Protein AF-R1F8A2-F1 (afdb_monomer)

Solvent-accessible surface area (backbone atoms only — not comparable to full-atom values): 3416 Å² total; per-residue (Å²): 127,85,74,81,80,85,67,82,69,68,87,83,85,71,100,53,68,74,80,46,76,45,68,36,90,90,47,73,64,30,36,38,42,32,32,88,96,46,79,48,80,46,66,58,71,88,79,80,131

Structure (mmCIF, N/CA/C/O backbone):
data_AF-R1F8A2-F1
#
_entry.id   AF-R1F8A2-F1
#
loop_
_atom_site.group_PDB
_atom_site.id
_atom_site.type_symbol
_atom_site.label_atom_id
_atom_site.label_alt_id
_atom_site.label_comp_id
_atom_site.label_asym_id
_atom_site.label_entity_id
_atom_site.label_seq_id
_atom_site.pdbx_PDB_ins_code
_atom_site.Cartn_x
_atom_site.Cartn_y
_atom_site.Cartn_z
_atom_site.occupancy
_atom_site.B_iso_or_equiv
_atom_site.auth_seq_id
_atom_site.auth_comp_id
_atom_site.auth_asym_id
_atom_site.auth_atom_id
_atom_site.pdbx_PDB_model_num
ATOM 1 N N . MET A 1 1 ? 11.580 11.591 -22.645 1.00 51.19 1 MET A N 1
ATOM 2 C CA . MET A 1 1 ? 10.255 11.000 -22.944 1.00 51.19 1 MET A CA 1
ATOM 3 C C . MET A 1 1 ? 9.966 10.004 -21.832 1.00 51.19 1 MET A C 1
ATOM 5 O O . MET A 1 1 ? 10.897 9.267 -21.527 1.00 51.19 1 MET A O 1
ATOM 9 N N . PRO A 1 2 ? 8.793 10.008 -21.170 1.00 53.62 2 PRO A N 1
ATOM 10 C CA . PRO A 1 2 ? 8.500 8.958 -20.202 1.00 53.62 2 PRO A CA 1
ATOM 11 C C . PRO A 1 2 ? 8.467 7.636 -20.969 1.00 53.62 2 PRO A C 1
ATOM 13 O O . PRO A 1 2 ? 7.810 7.550 -22.008 1.00 53.62 2 PRO A O 1
ATOM 16 N N . SER A 1 3 ? 9.249 6.658 -20.518 1.00 60.09 3 SER A N 1
ATOM 17 C CA . SER A 1 3 ? 9.264 5.303 -21.063 1.00 60.09 3 SER A CA 1
ATOM 18 C C . SER A 1 3 ? 7.826 4.800 -21.129 1.00 60.09 3 SER A C 1
ATOM 20 O O . SER A 1 3 ? 7.061 4.986 -20.180 1.00 60.09 3 SER A O 1
ATOM 22 N N . ARG A 1 4 ? 7.444 4.205 -22.260 1.00 61.31 4 ARG A N 1
ATOM 23 C CA . ARG A 1 4 ? 6.151 3.538 -22.413 1.00 61.31 4 ARG A CA 1
ATOM 24 C C . ARG A 1 4 ? 6.040 2.540 -21.255 1.00 61.31 4 ARG A C 1
ATOM 26 O O . ARG A 1 4 ? 6.905 1.682 -21.122 1.00 61.31 4 ARG A O 1
ATOM 33 N N . ILE A 1 5 ? 5.072 2.724 -20.359 1.00 64.56 5 ILE A N 1
ATOM 34 C CA . ILE A 1 5 ? 4.830 1.763 -19.279 1.00 64.56 5 ILE A CA 1
ATOM 35 C C . ILE A 1 5 ? 4.237 0.538 -19.971 1.00 64.56 5 ILE A C 1
ATOM 37 O O . ILE A 1 5 ? 3.056 0.542 -20.306 1.00 64.56 5 ILE A O 1
ATOM 41 N N . GLU A 1 6 ? 5.085 -0.430 -20.311 1.00 70.0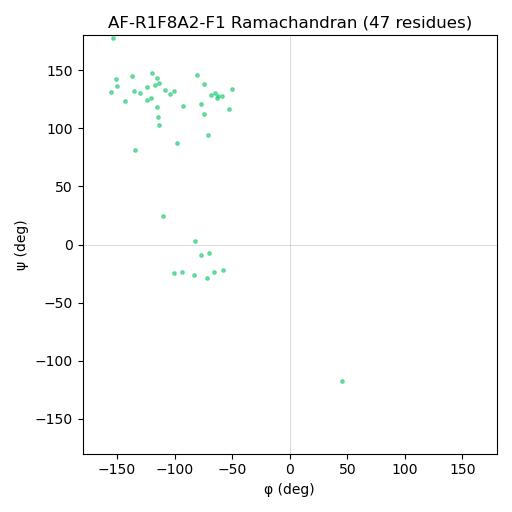6 6 GLU A N 1
ATOM 42 C CA . GLU A 1 6 ? 4.658 -1.646 -21.011 1.00 70.06 6 GLU A CA 1
ATOM 43 C C . GLU A 1 6 ? 4.107 -2.687 -20.031 1.00 70.06 6 GLU A C 1
ATOM 45 O O . GLU A 1 6 ? 3.171 -3.388 -20.397 1.00 70.06 6 GLU A O 1
ATOM 50 N N . ASP A 1 7 ? 4.539 -2.663 -18.762 1.00 70.81 7 ASP A N 1
ATOM 51 C CA . ASP A 1 7 ? 4.017 -3.527 -17.699 1.00 70.81 7 ASP A CA 1
ATOM 52 C C . ASP A 1 7 ? 3.792 -2.766 -16.375 1.00 70.81 7 ASP A C 1
ATOM 54 O O . ASP A 1 7 ? 4.544 -1.839 -16.042 1.00 70.81 7 ASP A O 1
ATOM 58 N N . PRO A 1 8 ? 2.750 -3.119 -15.595 1.00 76.25 8 PRO A N 1
ATOM 59 C CA . PRO A 1 8 ? 2.494 -2.505 -14.297 1.00 76.25 8 PRO A CA 1
ATOM 60 C C . PRO A 1 8 ? 3.622 -2.818 -13.301 1.00 76.25 8 PRO A C 1
ATOM 62 O O . PRO A 1 8 ? 3.969 -3.971 -13.077 1.00 76.25 8 PRO A O 1
ATOM 65 N N . ILE A 1 9 ? 4.140 -1.779 -12.636 1.00 80.94 9 ILE A N 1
ATOM 66 C CA . ILE A 1 9 ? 5.255 -1.859 -11.667 1.00 80.94 9 ILE A CA 1
ATOM 67 C C . ILE A 1 9 ? 4.885 -2.669 -10.404 1.00 80.94 9 ILE A C 1
ATOM 69 O O . ILE A 1 9 ? 5.754 -3.179 -9.700 1.00 80.94 9 ILE A O 1
ATOM 73 N N . LEU A 1 10 ? 3.591 -2.777 -10.091 1.00 83.56 10 LEU A N 1
ATOM 74 C CA . LEU A 1 10 ? 3.065 -3.540 -8.962 1.00 83.56 10 LEU A CA 1
ATOM 75 C C . LEU A 1 10 ? 1.616 -3.949 -9.244 1.00 83.56 10 LEU A C 1
ATOM 77 O O . LEU A 1 10 ? 0.788 -3.097 -9.562 1.00 83.56 10 LEU A O 1
ATOM 81 N N . ALA A 1 11 ? 1.293 -5.226 -9.041 1.00 85.31 11 ALA A N 1
ATOM 82 C CA . ALA A 1 11 ? -0.081 -5.694 -8.889 1.00 85.31 11 ALA A CA 1
ATOM 83 C C . ALA A 1 11 ? -0.344 -5.981 -7.406 1.00 85.31 11 ALA A C 1
ATOM 85 O O . ALA A 1 11 ? 0.443 -6.667 -6.754 1.00 85.31 11 ALA A O 1
ATOM 86 N N . TYR A 1 12 ? -1.436 -5.444 -6.867 1.00 88.31 12 TYR A N 1
ATOM 87 C CA . TYR A 1 12 ? -1.789 -5.592 -5.459 1.00 88.31 12 TYR A CA 1
ATOM 88 C C . TYR A 1 1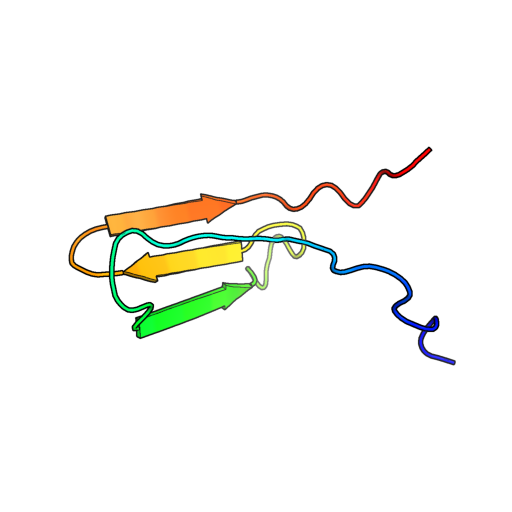2 ? -3.271 -5.931 -5.312 1.00 88.31 12 TYR A C 1
ATOM 90 O O . TYR A 1 12 ? -4.119 -5.269 -5.908 1.00 88.31 12 TYR A O 1
ATOM 98 N N . TYR A 1 13 ? -3.572 -6.950 -4.506 1.00 91.56 13 TYR A N 1
ATOM 99 C CA . TYR A 1 13 ? -4.935 -7.352 -4.173 1.00 91.56 13 TYR A CA 1
ATOM 100 C C . TYR A 1 13 ? -5.182 -7.109 -2.686 1.00 91.56 13 TYR A C 1
ATOM 102 O O . TYR A 1 13 ? -4.617 -7.793 -1.832 1.00 91.56 13 TYR A O 1
ATOM 110 N N . ALA A 1 14 ? -6.010 -6.112 -2.383 1.00 90.75 14 ALA A N 1
ATOM 111 C CA . ALA A 1 14 ? -6.416 -5.812 -1.020 1.00 90.75 14 ALA A CA 1
ATOM 112 C C . ALA A 1 14 ? -7.543 -6.757 -0.575 1.00 90.75 14 ALA A C 1
ATOM 114 O O . ALA A 1 14 ? -8.423 -7.105 -1.358 1.00 90.75 14 ALA A O 1
ATOM 115 N N . GLU A 1 15 ? -7.559 -7.125 0.705 1.00 93.00 15 GLU A N 1
ATOM 116 C CA . GLU A 1 15 ? -8.651 -7.920 1.295 1.00 93.00 15 GLU A CA 1
ATOM 117 C C . GLU A 1 15 ? -9.915 -7.082 1.575 1.00 93.00 15 GLU A C 1
ATOM 119 O O . GLU A 1 15 ? -10.950 -7.626 1.951 1.00 93.00 15 GLU A O 1
ATOM 124 N N . SER A 1 16 ? -9.823 -5.757 1.441 1.00 95.19 16 SER A N 1
ATOM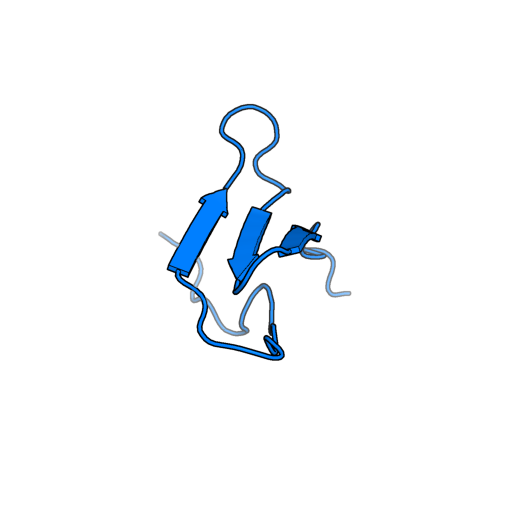 125 C CA . SER A 1 16 ? -10.905 -4.792 1.658 1.00 95.19 16 SER A CA 1
ATOM 126 C C . SER A 1 16 ? -10.662 -3.530 0.819 1.00 95.19 16 SER A C 1
ATOM 128 O O . SER A 1 16 ? -9.645 -3.423 0.134 1.00 95.19 16 SER A O 1
ATOM 130 N N . GLU A 1 17 ? -11.582 -2.567 0.873 1.00 96.25 17 GLU A N 1
ATOM 131 C 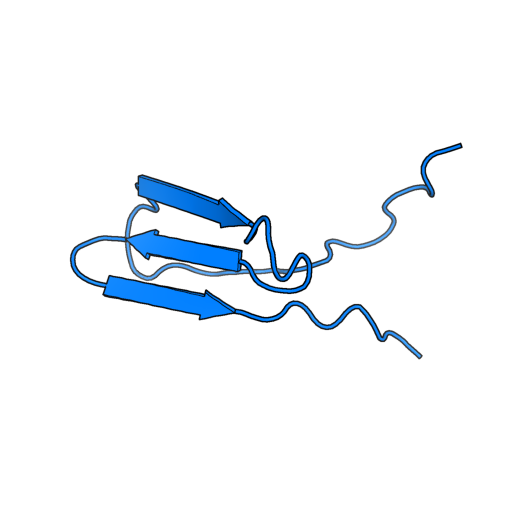CA . GLU A 1 17 ? -11.455 -1.292 0.167 1.00 96.25 17 GLU A CA 1
ATOM 132 C C . GLU A 1 17 ? -10.194 -0.534 0.605 1.00 96.25 17 GLU A C 1
ATOM 134 O O . GLU A 1 17 ? -9.942 -0.306 1.794 1.00 96.25 17 GLU A O 1
ATOM 139 N N . VAL A 1 18 ? -9.398 -0.133 -0.386 1.00 95.81 18 VAL A N 1
ATOM 140 C CA . VAL A 1 18 ? -8.230 0.717 -0.175 1.00 95.81 18 VAL A CA 1
ATOM 141 C C . VAL A 1 18 ? -8.704 2.147 0.027 1.00 95.81 18 VAL A C 1
ATOM 143 O O . VAL A 1 18 ? -9.318 2.734 -0.859 1.00 95.81 18 VAL A O 1
ATOM 146 N N . ASN A 1 19 ? -8.371 2.726 1.177 1.00 96.00 19 ASN A N 1
ATOM 147 C CA . ASN A 1 19 ? -8.740 4.102 1.509 1.00 96.00 19 ASN A CA 1
ATOM 148 C C . ASN A 1 19 ? -7.588 5.094 1.291 1.00 96.00 19 ASN A C 1
ATOM 150 O O . ASN A 1 19 ? -7.831 6.278 1.062 1.00 96.00 19 ASN A O 1
ATOM 154 N N . GLN A 1 20 ? -6.336 4.625 1.330 1.00 97.00 20 GLN A N 1
ATOM 155 C CA . GLN A 1 20 ? -5.164 5.476 1.167 1.00 97.00 20 GLN A CA 1
ATOM 156 C C . GLN A 1 20 ? -3.997 4.710 0.541 1.00 97.00 20 GLN A C 1
ATOM 158 O O . GLN A 1 20 ? -3.666 3.595 0.944 1.00 97.00 20 GLN A O 1
ATOM 163 N N . VAL A 1 21 ? -3.335 5.360 -0.41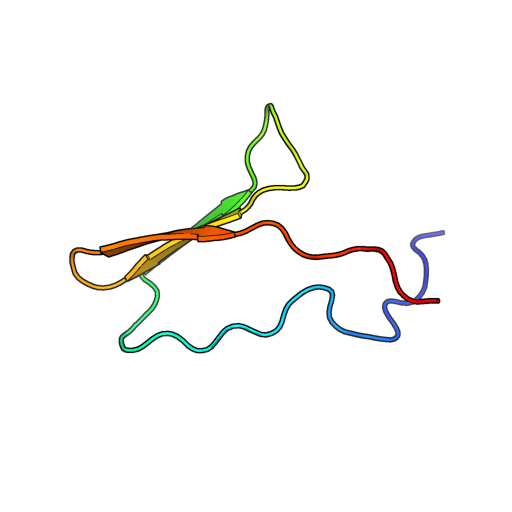9 1.00 95.88 21 VAL A N 1
ATOM 164 C CA . VAL A 1 21 ? -2.079 4.910 -1.028 1.00 95.88 21 VAL A CA 1
ATOM 165 C C . VAL A 1 21 ? -1.097 6.073 -1.006 1.00 95.88 21 VAL A C 1
ATOM 167 O O . VAL A 1 21 ? -1.440 7.183 -1.415 1.00 95.88 21 VAL A O 1
ATOM 170 N N . GLN A 1 22 ? 0.126 5.836 -0.533 1.00 95.75 22 GLN A N 1
ATOM 171 C CA . GLN A 1 22 ? 1.155 6.867 -0.473 1.00 95.75 22 GLN A CA 1
ATOM 172 C C . GLN A 1 22 ? 2.541 6.303 -0.781 1.00 95.75 22 GLN A C 1
ATOM 174 O O . GLN A 1 22 ? 3.046 5.435 -0.076 1.00 95.75 22 GLN A O 1
ATOM 179 N N . TRP A 1 23 ? 3.201 6.870 -1.786 1.00 94.38 23 TRP A N 1
ATOM 180 C CA . TRP A 1 23 ? 4.630 6.659 -2.003 1.00 94.38 23 TRP A CA 1
ATOM 181 C C . TRP A 1 23 ? 5.441 7.436 -0.967 1.00 94.38 23 TRP A C 1
ATOM 183 O O . TRP A 1 23 ? 5.125 8.589 -0.636 1.00 94.38 23 TRP A O 1
ATOM 193 N N . SER A 1 24 ? 6.490 6.815 -0.436 1.00 93.88 24 SER A N 1
ATOM 194 C CA . SER A 1 24 ? 7.389 7.494 0.491 1.00 93.88 24 SER A CA 1
ATOM 195 C C . SER A 1 24 ? 8.180 8.579 -0.240 1.00 93.88 24 SER A C 1
ATOM 197 O O . SER A 1 24 ? 8.815 8.337 -1.263 1.00 93.88 24 SER A O 1
ATOM 199 N N . LYS A 1 25 ? 8.170 9.798 0.312 1.00 93.38 25 LYS A N 1
ATOM 200 C CA . LYS A 1 25 ? 8.928 10.932 -0.242 1.00 93.38 25 LYS A CA 1
ATOM 201 C C . LYS A 1 25 ? 10.436 10.785 -0.030 1.00 93.38 25 LYS A C 1
ATOM 203 O O . LYS A 1 25 ? 11.211 11.330 -0.804 1.00 93.38 25 LYS A O 1
ATOM 208 N N . THR A 1 26 ? 10.842 10.096 1.037 1.00 95.31 26 THR A N 1
ATOM 209 C CA . THR A 1 26 ? 12.254 9.906 1.404 1.00 95.31 26 THR A CA 1
ATOM 210 C C . THR A 1 26 ? 12.830 8.609 0.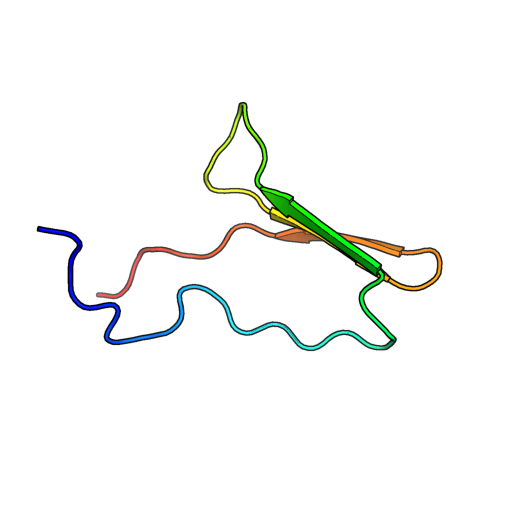850 1.00 95.31 26 THR A C 1
ATOM 212 O O . THR A 1 26 ? 14.040 8.516 0.675 1.00 95.31 26 THR A O 1
ATOM 215 N N . GLN A 1 27 ? 11.982 7.617 0.565 1.00 92.62 27 GLN A N 1
ATOM 216 C CA . GLN A 1 27 ? 12.379 6.330 -0.002 1.00 92.62 27 GLN A CA 1
ATOM 217 C C . GLN A 1 27 ? 11.427 5.961 -1.158 1.00 92.62 27 GLN A C 1
ATOM 219 O O . GLN A 1 27 ? 10.485 5.202 -0.940 1.00 92.62 27 GLN A O 1
ATOM 224 N N . PRO A 1 28 ? 11.640 6.499 -2.374 1.00 87.81 28 PRO A N 1
ATOM 225 C CA . PRO A 1 28 ? 10.697 6.389 -3.497 1.00 87.81 28 PRO A CA 1
ATOM 226 C C . PRO A 1 28 ? 10.348 4.959 -3.929 1.00 87.81 28 PRO A C 1
ATOM 228 O O . PRO A 1 28 ? 9.283 4.741 -4.496 1.00 87.81 28 PRO A O 1
ATOM 231 N N . ASP A 1 29 ? 11.204 3.985 -3.612 1.00 89.88 29 ASP A N 1
ATOM 232 C CA . ASP A 1 29 ? 10.960 2.561 -3.872 1.00 89.88 29 ASP A CA 1
ATOM 233 C C . ASP A 1 29 ? 9.855 1.964 -2.990 1.00 89.88 29 ASP A C 1
ATOM 235 O O . ASP A 1 29 ? 9.516 0.798 -3.151 1.00 89.88 29 ASP A O 1
ATOM 239 N N . TRP A 1 30 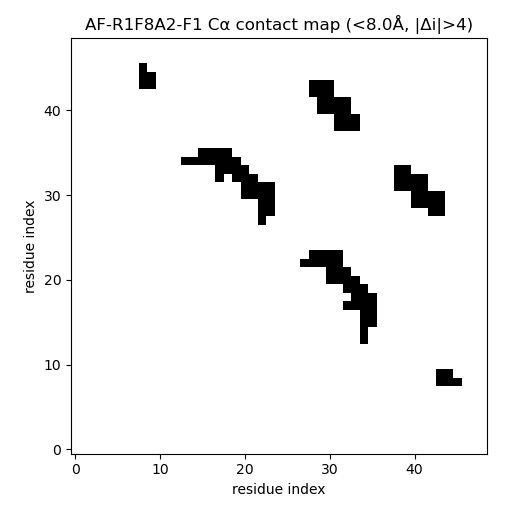? 9.334 2.703 -2.012 1.00 92.88 30 TRP A N 1
ATOM 240 C CA . TRP A 1 30 ? 8.363 2.186 -1.057 1.00 92.88 30 TRP A CA 1
ATOM 241 C C . TRP A 1 30 ? 7.000 2.840 -1.219 1.00 92.88 30 TRP A C 1
ATOM 243 O O . TRP A 1 30 ? 6.879 4.064 -1.328 1.00 92.88 30 TRP A O 1
ATOM 253 N N . VAL A 1 31 ? 5.964 2.012 -1.120 1.00 94.81 31 VAL A N 1
ATOM 254 C CA . VAL A 1 31 ? 4.565 2.431 -1.085 1.00 94.81 31 VAL A CA 1
ATOM 255 C C . VAL A 1 31 ? 3.885 1.898 0.171 1.00 94.81 31 VAL A C 1
ATOM 257 O O . VAL A 1 31 ? 4.057 0.741 0.550 1.00 94.81 31 VAL A O 1
ATOM 260 N N . ALA A 1 32 ? 3.114 2.761 0.822 1.00 96.31 32 ALA A N 1
ATOM 261 C CA . ALA A 1 32 ? 2.224 2.415 1.915 1.00 96.31 32 ALA A CA 1
ATOM 262 C C . ALA A 1 32 ? 0.788 2.305 1.387 1.00 96.31 32 ALA A C 1
ATOM 264 O O . ALA A 1 32 ? 0.325 3.194 0.668 1.00 96.31 32 ALA A O 1
ATOM 265 N N . ILE A 1 33 ? 0.093 1.227 1.749 1.00 96.50 33 ILE A N 1
ATOM 266 C CA . ILE A 1 33 ? -1.310 0.977 1.407 1.00 96.50 33 ILE A CA 1
ATOM 267 C C . ILE A 1 33 ? -2.090 0.746 2.702 1.00 96.50 33 ILE A C 1
ATOM 269 O O . ILE A 1 33 ? -1.737 -0.129 3.497 1.00 96.50 33 ILE A O 1
ATOM 273 N N . CYS A 1 34 ? -3.148 1.530 2.902 1.00 97.44 34 CYS A N 1
ATOM 274 C CA . CYS A 1 34 ? -4.064 1.410 4.031 1.00 97.44 34 CYS A CA 1
ATOM 275 C C . CYS A 1 34 ? -5.411 0.847 3.562 1.00 97.44 34 CYS A C 1
ATOM 277 O O . CYS A 1 34 ? -5.996 1.323 2.584 1.00 97.44 34 CYS A O 1
ATOM 279 N N . PHE A 1 35 ? -5.915 -0.146 4.288 1.00 97.19 35 PHE A N 1
ATOM 280 C CA . PHE A 1 35 ? -7.249 -0.715 4.103 1.00 97.19 35 PHE A CA 1
ATOM 281 C C . PHE A 1 35 ? -7.757 -1.249 5.446 1.00 97.19 35 PHE A C 1
ATOM 283 O O . PHE A 1 35 ? -6.977 -1.782 6.238 1.00 97.19 35 PHE A O 1
ATOM 290 N N . ASP A 1 36 ? -9.055 -1.094 5.720 1.00 95.44 36 ASP A N 1
ATOM 291 C CA . ASP A 1 36 ? -9.654 -1.404 7.030 1.00 95.44 36 ASP A CA 1
ATOM 292 C C . ASP A 1 36 ? -8.811 -0.842 8.208 1.00 95.44 36 ASP A C 1
ATOM 294 O O . ASP A 1 36 ? -8.604 0.371 8.285 1.00 95.44 36 ASP A O 1
ATOM 298 N N . LYS A 1 37 ? -8.279 -1.698 9.097 1.00 95.62 37 LYS A N 1
ATOM 299 C CA . LYS A 1 37 ? -7.375 -1.340 10.209 1.00 95.62 37 LYS A CA 1
ATOM 300 C C . LYS A 1 37 ? -5.939 -1.829 9.988 1.00 95.62 37 LYS A C 1
ATOM 302 O O . LYS A 1 37 ? -5.205 -2.056 10.952 1.00 95.62 37 LYS A O 1
ATOM 307 N N . LYS A 1 38 ? -5.543 -2.039 8.730 1.00 95.81 38 LYS A N 1
ATOM 308 C CA . LYS A 1 38 ? -4.227 -2.556 8.340 1.00 95.81 38 LYS A CA 1
ATOM 309 C C . LYS A 1 38 ? -3.446 -1.511 7.540 1.00 95.81 38 LYS A C 1
ATOM 311 O O . LYS A 1 38 ? -4.001 -0.785 6.717 1.00 95.81 38 LYS A O 1
ATOM 316 N N . LEU A 1 39 ? -2.135 -1.485 7.770 1.00 96.06 39 LEU A N 1
ATOM 317 C CA . LEU A 1 39 ? -1.151 -0.759 6.971 1.00 96.06 39 LEU A CA 1
ATOM 318 C C . LEU A 1 39 ? -0.144 -1.770 6.425 1.00 96.06 39 LEU A C 1
ATOM 320 O O . LEU A 1 39 ? 0.451 -2.523 7.196 1.00 96.06 39 LEU A O 1
ATOM 324 N N . GLN A 1 40 ? 0.059 -1.774 5.112 1.00 95.50 40 GLN A N 1
ATOM 325 C CA . GLN A 1 40 ? 1.087 -2.575 4.455 1.00 95.50 40 GLN A CA 1
ATOM 326 C C . GLN A 1 40 ? 2.098 -1.668 3.761 1.00 95.50 40 GLN A C 1
ATOM 328 O O . GLN A 1 40 ? 1.729 -0.682 3.128 1.00 95.50 40 GLN A O 1
ATOM 333 N N . ILE A 1 41 ? 3.378 -2.012 3.895 1.00 95.31 41 ILE A N 1
ATOM 334 C CA . ILE A 1 41 ? 4.496 -1.303 3.276 1.00 95.31 41 ILE A CA 1
ATOM 335 C C . ILE A 1 41 ? 5.146 -2.261 2.284 1.00 95.31 41 ILE A C 1
ATOM 337 O O . ILE A 1 41 ? 5.626 -3.327 2.669 1.00 95.31 41 ILE A O 1
ATOM 341 N N . LEU A 1 42 ? 5.129 -1.888 1.009 1.00 93.88 42 LEU A N 1
ATOM 342 C CA . LEU A 1 42 ? 5.602 -2.716 -0.092 1.00 93.88 42 LEU A CA 1
ATOM 343 C C . LEU A 1 42 ? 6.750 -2.021 -0.812 1.00 93.88 42 LEU A C 1
ATOM 345 O O . LEU A 1 42 ? 6.768 -0.796 -0.936 1.00 93.88 42 LEU A O 1
ATOM 349 N N . ARG A 1 43 ? 7.678 -2.829 -1.323 1.00 91.62 43 ARG A N 1
ATOM 350 C CA . ARG A 1 43 ? 8.737 -2.391 -2.227 1.00 91.62 43 ARG A CA 1
ATOM 351 C C . ARG A 1 43 ? 8.505 -3.045 -3.590 1.00 91.62 43 ARG A C 1
ATOM 353 O O . ARG A 1 43 ? 8.761 -4.244 -3.709 1.00 91.62 43 ARG A O 1
ATOM 360 N N . PRO A 1 44 ? 7.981 -2.328 -4.596 1.00 81.81 44 PRO A N 1
ATOM 361 C CA . PRO A 1 44 ? 7.837 -2.871 -5.936 1.00 81.81 44 PRO A CA 1
ATOM 362 C C . PRO A 1 44 ? 9.219 -3.214 -6.489 1.00 81.81 44 PRO A C 1
ATOM 364 O O . PRO A 1 44 ? 10.132 -2.388 -6.458 1.00 81.81 44 PRO A O 1
ATOM 367 N N . ASN A 1 45 ? 9.394 -4.441 -6.969 1.00 73.25 45 ASN A N 1
ATOM 368 C CA . ASN A 1 45 ? 10.627 -4.812 -7.646 1.00 73.25 45 ASN A CA 1
ATOM 369 C C . ASN A 1 45 ? 10.636 -4.174 -9.036 1.00 73.25 45 ASN A C 1
ATOM 371 O O . ASN A 1 45 ? 9.871 -4.570 -9.904 1.00 73.25 45 ASN A O 1
ATOM 375 N N . LEU A 1 46 ? 11.539 -3.218 -9.254 1.00 63.78 46 LEU A N 1
ATOM 376 C CA . LEU A 1 46 ? 11.815 -2.640 -10.576 1.00 63.78 46 LEU A CA 1
ATOM 377 C C . LEU A 1 46 ? 12.779 -3.499 -11.420 1.00 63.78 46 LEU A C 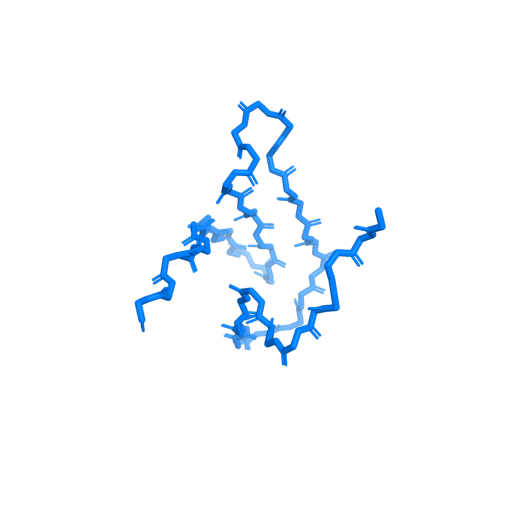1
ATOM 379 O O . LEU A 1 46 ? 13.141 -3.109 -12.524 1.00 63.78 46 LEU A O 1
ATOM 383 N N . ASN A 1 47 ? 13.203 -4.663 -10.917 1.00 55.91 47 ASN A N 1
ATOM 384 C CA . ASN A 1 47 ? 14.178 -5.525 -11.582 1.00 55.91 47 ASN A CA 1
ATOM 385 C C . ASN A 1 47 ? 13.473 -6.653 -12.343 1.00 55.91 47 ASN A C 1
ATOM 387 O O . ASN A 1 47 ? 13.284 -7.743 -11.806 1.00 55.91 47 ASN A O 1
ATOM 391 N N . HIS A 1 48 ? 13.105 -6.384 -13.593 1.00 53.12 48 HIS A N 1
ATOM 392 C CA . HIS A 1 48 ? 12.874 -7.429 -14.587 1.00 53.12 48 HIS A CA 1
ATOM 393 C C . HIS A 1 48 ? 14.193 -7.649 -15.345 1.00 53.12 48 HIS A C 1
ATOM 395 O O . HIS A 1 48 ? 14.728 -6.709 -15.935 1.00 53.12 48 HIS A O 1
ATOM 401 N N . HIS A 1 49 ? 14.736 -8.866 -15.264 1.00 45.22 49 HIS A N 1
ATOM 402 C CA . HIS A 1 49 ? 15.674 -9.400 -16.255 1.00 45.22 49 HIS A CA 1
ATOM 403 C C . HIS A 1 49 ? 14.883 -10.020 -17.402 1.00 45.22 49 HIS A C 1
ATOM 405 O O . HIS A 1 49 ? 13.818 -10.611 -17.104 1.00 45.22 49 HIS A O 1
#

Radius of gyration: 12.59 Å; Cα contacts (8 Å, |Δi|>4): 57; chains: 1; bounding box: 27×20×33 Å

Foldseek 3Di:
DPPDCPDDLDDDDDPADWPDKDQDPVHNQWIWTDGDPDIDIDGRDPDDD

Organism: Emiliania huxleyi (NCBI:txid2903)

Nearest P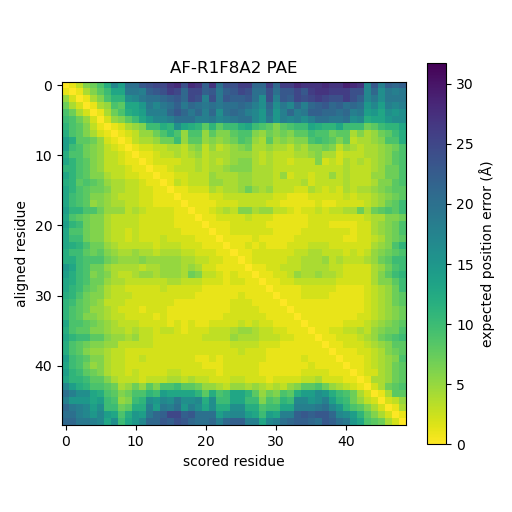DB structures (foldseek):
  2fvu-assembly1_B  TM=8.204E-01  e=2.680E+00  Saccharomyces cerevisiae
  6eos-assembly1_B  TM=7.398E-01  e=5.898E+00  Homo sapiens
  8qgy-assembly1_B  TM=7.151E-01  e=3.264E+00  Homo sapiens
  7svn-assembly2_C  TM=6.725E-01  e=4.534E+00  Homo sapiens

Secondary structure (DSSP, 8-state):
-PPP--S-S-----SS-EEEEEE-SS-TT-EEEEETTEEEEE-------

Mean predicted aligned error: 6.6 Å

Sequence (49 aa):
MPSRIEDPILAYYAESEVNQVQWSKTQPDWVAICFDKKLQILRPNLNHH

InterPro domains:
  IPR045159 WD repeat-containing protein DCAF7-like [PTHR19919] (1-43)

pLDDT: mean 84.65, std 15.14, range [45.22, 97.44]